Protein AF-A0A7V3WKQ5-F1 (afdb_monomer)

Structure (mmCIF, N/CA/C/O backbone):
data_AF-A0A7V3WKQ5-F1
#
_entry.id   AF-A0A7V3WKQ5-F1
#
loop_
_atom_site.group_PDB
_atom_site.id
_atom_site.type_symbol
_atom_site.label_atom_id
_atom_site.label_alt_id
_atom_site.label_comp_id
_atom_site.label_asym_id
_atom_site.label_entity_id
_atom_site.label_seq_id
_atom_site.pdbx_PDB_ins_code
_atom_site.Cartn_x
_atom_site.Cartn_y
_atom_site.Cartn_z
_atom_site.occupancy
_atom_site.B_iso_or_equiv
_atom_site.auth_seq_id
_atom_site.auth_comp_id
_atom_site.auth_asym_id
_atom_site.auth_atom_id
_atom_site.pdbx_PDB_model_num
ATOM 1 N N . LEU A 1 1 ? 16.525 -3.855 -18.454 1.00 54.03 1 LEU A N 1
ATOM 2 C CA . LEU A 1 1 ? 15.162 -3.994 -19.012 1.00 54.03 1 LEU A CA 1
ATOM 3 C C . LEU A 1 1 ? 14.221 -4.910 -18.205 1.00 54.03 1 LEU A C 1
ATOM 5 O O . LEU A 1 1 ? 13.027 -4.779 -18.381 1.00 54.03 1 LEU A O 1
ATOM 9 N N . PHE A 1 2 ? 14.694 -5.803 -17.317 1.00 58.69 2 PHE A N 1
ATOM 10 C CA . PHE A 1 2 ? 13.820 -6.773 -16.613 1.00 58.69 2 PHE A CA 1
ATOM 11 C C . PHE A 1 2 ? 13.255 -6.326 -15.250 1.00 58.69 2 PHE A C 1
ATOM 13 O O . PHE A 1 2 ? 12.312 -6.930 -14.751 1.00 58.69 2 PHE A O 1
ATOM 20 N N . ARG A 1 3 ? 13.841 -5.307 -14.608 1.00 56.44 3 ARG A N 1
ATOM 21 C CA . ARG A 1 3 ? 13.485 -4.931 -13.225 1.00 56.44 3 ARG A CA 1
ATOM 22 C C . ARG A 1 3 ? 12.202 -4.105 -13.120 1.00 56.44 3 ARG A C 1
ATOM 24 O O . ARG A 1 3 ? 11.585 -4.113 -12.064 1.00 56.44 3 ARG A O 1
ATOM 31 N N . ASP A 1 4 ? 11.785 -3.454 -14.204 1.00 58.56 4 ASP A N 1
ATOM 32 C CA . ASP A 1 4 ? 10.574 -2.622 -14.232 1.00 58.56 4 ASP A CA 1
ATOM 33 C C . ASP A 1 4 ? 9.287 -3.441 -14.406 1.00 58.56 4 ASP A C 1
ATOM 35 O O . ASP A 1 4 ? 8.188 -2.912 -14.265 1.00 58.56 4 ASP A O 1
ATOM 39 N N . THR A 1 5 ? 9.415 -4.740 -14.688 1.00 63.31 5 THR A N 1
ATOM 40 C CA . THR A 1 5 ? 8.280 -5.636 -14.939 1.00 63.31 5 THR A CA 1
ATOM 41 C C . THR A 1 5 ? 7.806 -6.358 -13.676 1.00 63.31 5 THR A C 1
ATOM 43 O O . THR A 1 5 ? 6.700 -6.891 -13.652 1.00 63.31 5 THR A O 1
ATOM 46 N N . ILE A 1 6 ? 8.629 -6.398 -12.622 1.00 75.06 6 ILE A N 1
ATOM 47 C CA . ILE A 1 6 ? 8.339 -7.162 -11.404 1.00 75.06 6 ILE A CA 1
ATOM 48 C C . ILE A 1 6 ? 7.792 -6.216 -10.335 1.00 75.06 6 ILE A C 1
ATOM 50 O O . ILE A 1 6 ? 8.511 -5.380 -9.788 1.00 75.06 6 ILE A O 1
ATOM 54 N N . VAL A 1 7 ? 6.505 -6.371 -10.031 1.00 78.44 7 VAL A N 1
ATOM 55 C CA . VAL A 1 7 ? 5.812 -5.659 -8.952 1.00 78.44 7 VAL A CA 1
ATOM 56 C C . VAL A 1 7 ? 5.778 -6.521 -7.696 1.00 78.44 7 VAL A C 1
ATOM 58 O O . VAL A 1 7 ? 5.301 -7.651 -7.727 1.00 78.44 7 VAL A O 1
ATOM 61 N N . PHE A 1 8 ? 6.287 -5.986 -6.585 1.00 83.81 8 PHE A N 1
ATOM 62 C CA . PHE A 1 8 ? 6.305 -6.692 -5.296 1.00 83.81 8 PHE A CA 1
ATOM 63 C C . PHE A 1 8 ? 4.917 -6.745 -4.655 1.00 83.81 8 PHE A C 1
ATOM 65 O O . PHE A 1 8 ? 4.547 -7.741 -4.044 1.00 83.81 8 PHE A O 1
ATOM 72 N N . TYR A 1 9 ? 4.150 -5.667 -4.822 1.00 89.25 9 TYR A N 1
ATOM 73 C CA . TYR A 1 9 ? 2.824 -5.505 -4.241 1.00 89.25 9 TYR A CA 1
ATOM 74 C C . TYR A 1 9 ? 1.862 -5.107 -5.357 1.00 89.25 9 TYR A C 1
ATOM 76 O O . TYR A 1 9 ? 1.751 -3.916 -5.653 1.00 89.25 9 TYR A O 1
ATOM 84 N N . PRO A 1 10 ? 1.227 -6.069 -6.044 1.00 89.19 10 PRO A N 1
ATOM 85 C CA . PRO A 1 10 ? 0.372 -5.759 -7.179 1.00 89.19 10 PRO A CA 1
ATOM 86 C C . PRO A 1 10 ? -0.833 -4.903 -6.776 1.00 89.19 10 PRO A C 1
ATOM 88 O O . PRO A 1 10 ? -1.256 -4.862 -5.619 1.00 89.19 10 PRO A O 1
ATOM 91 N N . ASN A 1 11 ? -1.393 -4.194 -7.757 1.00 91.75 11 ASN A N 1
ATOM 92 C CA . ASN A 1 11 ? -2.591 -3.386 -7.541 1.00 91.75 11 ASN A CA 1
ATOM 93 C C . ASN A 1 11 ? -3.744 -4.272 -7.048 1.00 91.75 11 ASN A C 1
ATOM 95 O O . ASN A 1 11 ? -3.976 -5.350 -7.589 1.00 91.75 11 ASN A O 1
ATOM 99 N N . GLY A 1 12 ? -4.467 -3.802 -6.034 1.00 90.12 12 GLY A N 1
ATOM 100 C CA . GLY A 1 12 ? -5.540 -4.541 -5.373 1.00 90.12 12 GLY A CA 1
ATOM 101 C C . GLY A 1 12 ? -5.097 -5.348 -4.149 1.00 90.12 12 GLY A C 1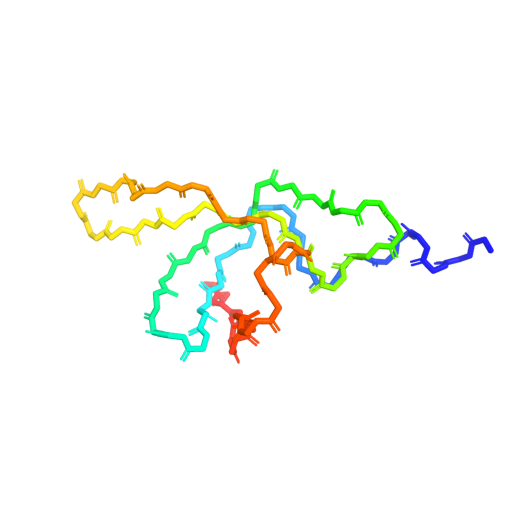
ATOM 102 O O . GLY A 1 12 ? -5.956 -5.757 -3.371 1.00 90.12 12 GLY A O 1
ATOM 103 N N . CYS A 1 13 ? -3.794 -5.534 -3.911 1.00 91.81 13 CYS A N 1
ATOM 104 C CA . CYS A 1 13 ? -3.328 -6.185 -2.687 1.00 91.81 13 CYS A CA 1
ATOM 105 C C . CYS A 1 13 ? -3.620 -5.332 -1.454 1.00 91.81 13 CYS A C 1
ATOM 107 O O . CYS A 1 13 ? -3.349 -4.127 -1.437 1.00 91.81 13 CYS A O 1
ATOM 109 N N . THR A 1 14 ? -4.119 -5.983 -0.404 1.00 93.69 14 THR A N 1
ATOM 110 C CA . THR A 1 14 ? -4.252 -5.371 0.917 1.00 93.69 14 THR A CA 1
ATOM 111 C C . THR A 1 14 ? -2.952 -5.575 1.681 1.00 93.69 14 THR A C 1
ATOM 113 O O . THR A 1 14 ? -2.421 -6.678 1.752 1.00 93.69 14 THR A O 1
ATOM 116 N N . ILE A 1 15 ? -2.423 -4.499 2.244 1.00 93.81 15 ILE A N 1
ATOM 117 C CA . ILE A 1 15 ? -1.158 -4.477 2.968 1.00 93.81 15 ILE A CA 1
ATOM 118 C C . ILE A 1 15 ? -1.360 -3.878 4.355 1.00 93.81 15 ILE A C 1
ATOM 120 O O . ILE A 1 15 ? -2.255 -3.059 4.584 1.00 93.81 15 ILE A O 1
ATOM 124 N N . LEU A 1 16 ? -0.512 -4.295 5.286 1.00 94.00 16 LEU A N 1
ATOM 125 C CA . LEU A 1 16 ? -0.370 -3.695 6.601 1.00 94.00 16 LEU A CA 1
ATOM 126 C C . LEU A 1 16 ? 0.881 -2.823 6.594 1.00 94.00 16 LEU A C 1
ATOM 128 O O . LEU A 1 16 ? 1.9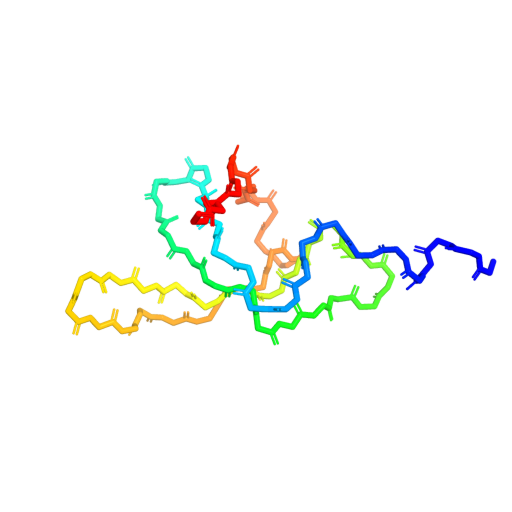70 -3.295 6.270 1.00 94.00 16 LEU A O 1
ATOM 132 N N . LEU A 1 17 ? 0.743 -1.555 6.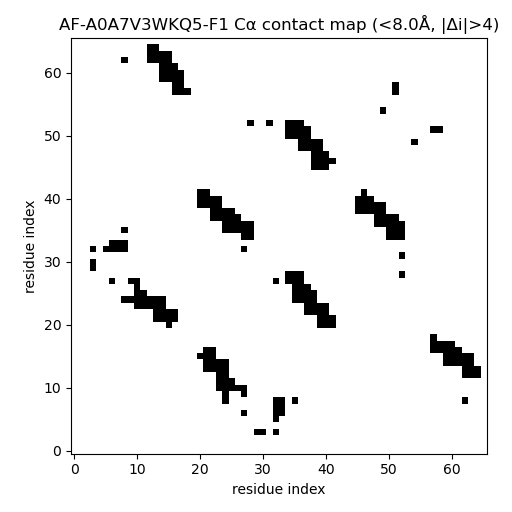959 1.00 93.00 17 LEU A N 1
ATOM 133 C CA . LEU A 1 17 ? 1.868 -0.638 7.096 1.00 93.00 17 LEU A CA 1
ATOM 134 C C . LEU A 1 17 ? 2.531 -0.760 8.473 1.00 93.00 17 LEU A C 1
ATOM 136 O O . LEU A 1 17 ? 1.933 -1.211 9.451 1.00 93.00 17 LEU A O 1
ATOM 140 N N . SER A 1 18 ? 3.781 -0.309 8.569 1.00 93.75 18 SER A N 1
ATOM 141 C CA . SER A 1 18 ? 4.580 -0.301 9.801 1.00 93.75 18 SER A CA 1
ATOM 142 C C . SER A 1 18 ? 3.962 0.525 10.934 1.00 93.75 18 SER A C 1
ATOM 144 O O . SER A 1 18 ? 4.239 0.257 12.099 1.0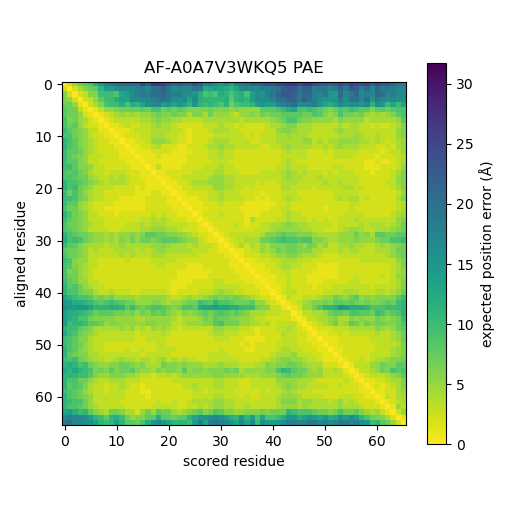0 93.75 18 SER A O 1
ATOM 146 N N . ASN A 1 19 ? 3.096 1.488 10.609 1.00 90.94 19 ASN A N 1
ATOM 147 C CA . ASN A 1 19 ? 2.329 2.282 11.573 1.00 90.94 19 ASN A CA 1
ATOM 148 C C . ASN A 1 19 ? 1.043 1.588 12.071 1.00 90.94 19 ASN A C 1
ATOM 150 O O . ASN A 1 19 ? 0.290 2.187 12.831 1.00 90.94 19 ASN A O 1
ATOM 154 N N . GLY A 1 20 ? 0.774 0.354 11.631 1.00 91.12 20 GLY A N 1
ATOM 155 C CA . GLY A 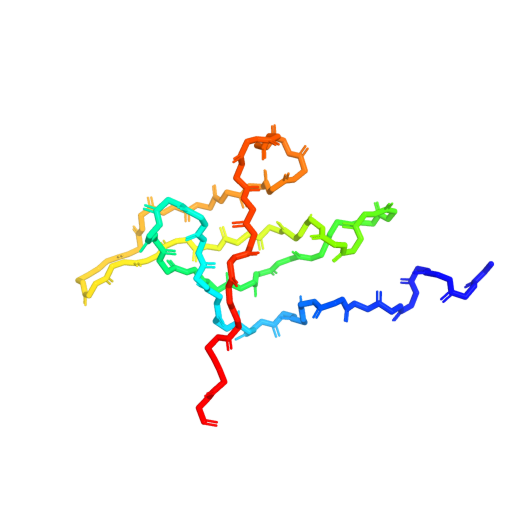1 20 ? -0.414 -0.416 12.001 1.00 91.12 20 GLY A CA 1
ATOM 156 C C . GLY A 1 20 ? -1.653 -0.142 11.143 1.00 91.12 20 GLY A C 1
ATOM 157 O O . GLY A 1 20 ? -2.663 -0.818 11.325 1.00 91.12 20 GLY A O 1
ATOM 158 N N . LEU A 1 21 ? -1.594 0.798 10.193 1.00 91.94 21 LEU A N 1
ATOM 159 C CA . LEU A 1 21 ? -2.713 1.080 9.293 1.00 91.94 21 LEU A CA 1
ATOM 160 C C . LEU A 1 21 ? -2.800 0.045 8.169 1.00 91.94 21 LEU A C 1
ATOM 162 O O . LEU A 1 21 ? -1.783 -0.428 7.656 1.00 91.94 21 LEU A O 1
ATOM 166 N N . LYS A 1 22 ? -4.028 -0.265 7.748 1.00 93.56 22 LYS A N 1
ATOM 167 C CA . LYS A 1 22 ? -4.298 -1.112 6.583 1.00 93.56 22 LYS A CA 1
ATOM 168 C C . LYS A 1 22 ? -4.515 -0.250 5.348 1.00 93.56 22 LYS A C 1
ATOM 170 O O . LYS A 1 22 ? -5.128 0.817 5.408 1.00 93.56 22 LYS A O 1
ATOM 175 N N . GLY A 1 23 ? -4.011 -0.719 4.219 1.00 94.19 23 GLY A N 1
ATOM 176 C CA . GLY A 1 23 ? -4.177 -0.036 2.947 1.00 94.19 23 GLY A CA 1
ATOM 177 C C . GLY A 1 23 ? -4.304 -1.006 1.791 1.00 94.19 23 GLY A C 1
ATOM 178 O O . GLY A 1 23 ? -3.915 -2.163 1.894 1.00 94.19 23 GLY A O 1
ATOM 179 N N . VAL A 1 24 ? -4.851 -0.522 0.683 1.00 95.06 24 VAL A N 1
ATOM 180 C CA . VAL A 1 24 ? -4.907 -1.255 -0.583 1.00 95.06 24 VAL A CA 1
ATOM 181 C C . VAL A 1 24 ? -4.003 -0.578 -1.600 1.00 95.06 24 VAL A C 1
ATOM 183 O O . VAL A 1 24 ? -3.990 0.650 -1.708 1.00 95.06 24 VAL A O 1
ATOM 186 N N . VAL A 1 25 ? -3.232 -1.361 -2.346 1.00 95.00 25 VAL A N 1
ATOM 187 C CA . VAL A 1 25 ? -2.371 -0.826 -3.400 1.00 95.00 25 VAL A CA 1
ATOM 188 C C . VAL A 1 25 ? -3.225 -0.369 -4.578 1.00 95.00 25 VAL A C 1
ATOM 190 O O . VAL A 1 25 ? -3.932 -1.170 -5.185 1.00 95.00 25 VAL A O 1
ATOM 193 N N . ILE A 1 26 ? -3.146 0.916 -4.917 1.00 95.19 26 ILE A N 1
ATOM 194 C CA . ILE A 1 26 ? -3.925 1.511 -6.015 1.00 95.19 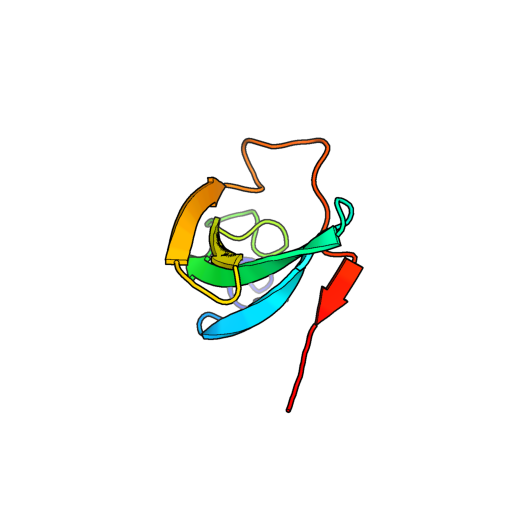26 ILE A CA 1
ATOM 195 C C . ILE A 1 26 ? -3.065 1.870 -7.227 1.00 95.19 26 ILE A C 1
ATOM 197 O O . ILE A 1 26 ? -3.592 2.010 -8.330 1.00 95.19 26 ILE A O 1
ATOM 201 N N . ARG A 1 27 ? -1.750 2.046 -7.043 1.00 93.50 27 ARG A N 1
ATOM 202 C CA . ARG A 1 27 ? -0.836 2.437 -8.121 1.00 93.50 27 ARG A CA 1
ATOM 203 C C . ARG A 1 27 ? 0.589 1.976 -7.846 1.00 93.50 27 ARG A C 1
ATOM 205 O O . ARG A 1 27 ? 1.042 1.987 -6.706 1.00 93.50 27 ARG A O 1
ATOM 212 N N . GLN A 1 28 ? 1.315 1.662 -8.913 1.00 91.06 28 GLN A N 1
ATOM 213 C CA . GLN A 1 28 ? 2.749 1.381 -8.881 1.00 91.06 28 GLN A CA 1
ATOM 214 C C . GLN A 1 28 ? 3.545 2.634 -9.243 1.00 91.06 28 GLN A C 1
ATOM 216 O O . GLN A 1 28 ? 3.152 3.369 -10.149 1.00 91.06 28 GLN A O 1
ATOM 221 N N . ASN A 1 29 ? 4.680 2.848 -8.580 1.00 89.50 29 ASN A N 1
ATOM 222 C CA . ASN A 1 29 ? 5.615 3.903 -8.955 1.00 89.50 29 ASN A CA 1
ATOM 223 C C . ASN A 1 29 ? 6.659 3.363 -9.940 1.00 89.50 29 ASN A C 1
ATOM 225 O O . ASN A 1 29 ? 7.434 2.460 -9.613 1.00 89.50 29 ASN A O 1
ATOM 229 N N . THR A 1 30 ? 6.695 3.932 -11.146 1.00 82.69 30 THR A N 1
ATOM 230 C CA . THR A 1 30 ? 7.669 3.574 -12.187 1.00 82.69 30 THR A CA 1
ATOM 231 C C . THR A 1 30 ? 9.093 3.841 -11.694 1.00 82.69 30 THR A C 1
ATOM 233 O O . THR A 1 30 ? 9.379 4.914 -11.170 1.00 82.69 30 THR A O 1
ATOM 236 N N . GLY A 1 31 ? 9.986 2.855 -11.823 1.00 83.69 31 GLY A N 1
ATOM 237 C CA . GLY A 1 31 ? 11.354 2.917 -11.290 1.00 83.69 31 GLY A CA 1
ATOM 238 C C . GLY A 1 31 ? 11.470 2.644 -9.782 1.00 83.69 31 GLY A C 1
ATOM 239 O O . GLY A 1 31 ? 12.577 2.598 -9.250 1.00 83.69 31 GLY A O 1
ATOM 240 N N . SER A 1 32 ? 10.358 2.441 -9.066 1.00 84.81 32 SER A N 1
ATOM 241 C CA . SER A 1 32 ? 10.343 2.054 -7.646 1.00 84.81 32 SER A CA 1
ATOM 242 C C . SER A 1 32 ? 9.143 1.151 -7.304 1.00 84.81 32 SER A C 1
ATOM 244 O O . SER A 1 32 ? 8.314 1.513 -6.467 1.00 84.81 32 SER A O 1
ATOM 246 N N . PRO A 1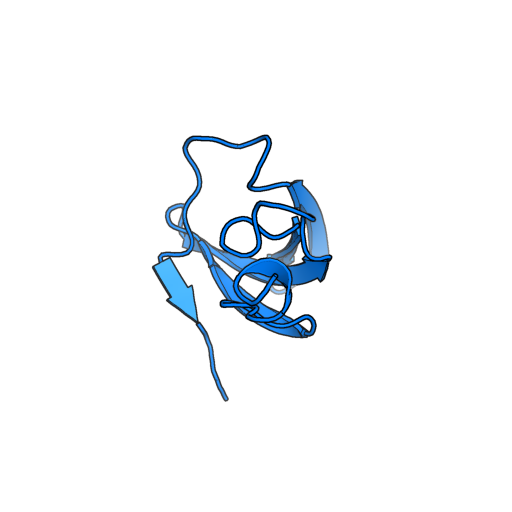 33 ? 9.063 -0.067 -7.880 1.00 84.19 33 PRO A N 1
ATOM 247 C CA . PRO A 1 33 ? 7.935 -0.993 -7.683 1.00 84.19 33 PRO A CA 1
ATOM 248 C C . PRO A 1 33 ? 7.777 -1.491 -6.235 1.00 84.19 33 PRO A C 1
ATOM 250 O O . PRO A 1 33 ? 6.730 -1.998 -5.850 1.00 84.19 33 PRO A O 1
ATOM 253 N N . GLN A 1 34 ? 8.813 -1.342 -5.408 1.00 87.50 34 GLN A N 1
ATOM 254 C CA . GLN A 1 34 ? 8.776 -1.656 -3.976 1.00 87.50 34 GLN A CA 1
ATOM 255 C C . GLN A 1 34 ? 8.049 -0.591 -3.134 1.00 87.50 34 GLN A C 1
ATOM 257 O O . GLN A 1 34 ? 7.725 -0.842 -1.976 1.00 87.50 34 GLN A O 1
ATOM 262 N N . ARG A 1 35 ? 7.816 0.607 -3.692 1.00 91.94 35 ARG A N 1
ATOM 263 C CA . ARG A 1 35 ? 7.166 1.736 -3.013 1.00 91.94 35 ARG A CA 1
ATOM 264 C C . ARG A 1 35 ? 5.912 2.167 -3.772 1.00 91.94 35 ARG A C 1
ATOM 266 O O . ARG A 1 35 ? 5.950 3.192 -4.448 1.00 91.94 35 ARG A O 1
ATOM 273 N N . PRO A 1 36 ? 4.823 1.389 -3.711 1.00 94.00 36 PRO A N 1
ATOM 274 C CA . PRO A 1 36 ? 3.578 1.733 -4.386 1.00 94.00 36 PRO A CA 1
ATOM 275 C C . PRO A 1 36 ? 2.843 2.902 -3.712 1.00 94.00 36 PRO A C 1
ATOM 277 O O . PRO A 1 36 ? 3.158 3.312 -2.592 1.00 94.00 36 PRO A O 1
ATOM 280 N N . VAL A 1 37 ? 1.807 3.397 -4.385 1.00 94.88 37 VAL A N 1
ATOM 281 C CA . VAL A 1 37 ? 0.797 4.279 -3.793 1.00 94.88 37 VAL A CA 1
ATOM 282 C C . VAL A 1 37 ? -0.313 3.414 -3.204 1.00 94.88 37 VAL A C 1
ATOM 284 O O . VAL A 1 37 ? -0.892 2.561 -3.886 1.00 94.88 37 VAL A O 1
ATOM 287 N N . VAL A 1 38 ? -0.613 3.646 -1.931 1.00 95.12 38 VAL A N 1
ATOM 288 C CA . VAL A 1 38 ? -1.574 2.877 -1.141 1.00 95.12 38 VAL A CA 1
ATOM 289 C C . VAL A 1 38 ? -2.693 3.771 -0.637 1.00 9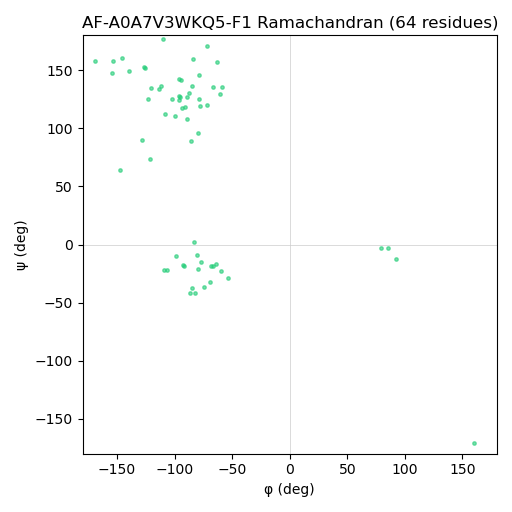5.12 38 VAL A C 1
ATOM 291 O O . VAL A 1 38 ? -2.458 4.858 -0.114 1.00 95.12 38 VAL A O 1
ATOM 294 N N . ARG A 1 39 ? -3.929 3.299 -0.773 1.00 95.19 39 ARG A N 1
ATOM 295 C CA . ARG A 1 39 ? -5.108 3.949 -0.211 1.00 95.19 39 ARG A CA 1
ATOM 296 C C . ARG A 1 39 ? -5.404 3.357 1.155 1.00 95.19 39 ARG A C 1
ATOM 298 O O . ARG A 1 39 ? -5.689 2.167 1.260 1.00 95.19 39 ARG A O 1
ATOM 305 N N . ILE A 1 40 ? -5.331 4.187 2.183 1.00 94.94 40 ILE A N 1
ATOM 306 C CA . ILE A 1 40 ? -5.540 3.795 3.572 1.00 94.94 40 ILE A CA 1
ATOM 307 C C . ILE A 1 40 ? -7.026 3.830 3.892 1.00 94.94 40 ILE A C 1
ATOM 309 O O . ILE A 1 40 ? -7.731 4.779 3.535 1.00 94.94 40 ILE A O 1
ATOM 313 N N . PHE A 1 41 ? -7.495 2.802 4.583 1.00 92.75 41 PHE A N 1
ATOM 314 C CA . PHE A 1 41 ? -8.880 2.691 5.010 1.00 92.75 41 PHE A CA 1
ATOM 315 C C . PHE A 1 41 ? -8.963 2.122 6.426 1.00 92.75 41 PHE A C 1
ATOM 317 O O . PHE A 1 41 ? -8.126 1.326 6.845 1.00 92.75 41 PHE A O 1
ATOM 324 N N . ASN A 1 42 ? -9.999 2.543 7.142 1.00 89.06 42 ASN A N 1
ATOM 325 C CA . ASN A 1 42 ? -10.435 1.965 8.406 1.00 89.06 42 ASN A CA 1
ATOM 326 C C . ASN A 1 42 ? -11.775 1.246 8.200 1.00 89.06 42 ASN A C 1
ATOM 328 O O . ASN A 1 42 ? -12.350 1.292 7.114 1.00 89.06 42 ASN A O 1
ATOM 332 N N . GLU A 1 43 ? -12.288 0.606 9.251 1.00 84.00 43 GLU A N 1
ATOM 333 C CA . GLU A 1 43 ? -13.550 -0.156 9.229 1.00 84.00 43 GLU A CA 1
ATOM 334 C C . GLU A 1 43 ? -14.745 0.647 8.700 1.00 84.00 43 GLU A C 1
ATOM 336 O O . GLU A 1 43 ? -15.660 0.079 8.111 1.00 84.00 43 GLU A O 1
ATOM 341 N N . SER A 1 44 ? -14.731 1.969 8.879 1.00 85.56 44 SER A N 1
ATOM 342 C CA . SER A 1 44 ? -15.862 2.835 8.537 1.00 85.56 44 SER A CA 1
ATOM 343 C C . SER A 1 44 ? -15.648 3.681 7.280 1.00 85.56 44 SER A C 1
ATOM 345 O O . SER A 1 44 ? -16.623 4.155 6.698 1.00 85.56 44 SER A O 1
ATOM 347 N N . SER A 1 45 ? -14.399 3.933 6.868 1.00 90.44 45 SER A N 1
ATOM 348 C CA . SER A 1 45 ? -14.125 4.958 5.852 1.00 90.44 45 SER A CA 1
ATOM 349 C C . SER A 1 45 ? -12.698 4.939 5.297 1.00 90.44 45 SER A C 1
ATOM 351 O O . SER A 1 45 ? -11.750 4.450 5.912 1.00 90.44 45 SER A O 1
ATOM 353 N N . ILE A 1 46 ? -12.554 5.510 4.099 1.00 91.50 46 ILE A N 1
ATOM 354 C CA . ILE A 1 46 ? -11.266 5.757 3.445 1.00 91.50 46 ILE A CA 1
ATOM 355 C C . ILE A 1 46 ? -10.641 7.001 4.079 1.00 91.50 46 ILE A C 1
ATOM 357 O O . ILE A 1 46 ? -11.265 8.059 4.101 1.00 91.50 46 ILE A O 1
ATOM 361 N N . ILE A 1 47 ? -9.411 6.873 4.575 1.00 90.81 47 ILE A N 1
ATOM 362 C CA . ILE A 1 47 ? -8.682 7.972 5.223 1.00 90.81 47 ILE A CA 1
ATOM 363 C C . ILE A 1 47 ? -8.020 8.860 4.169 1.00 90.81 47 ILE A C 1
ATOM 365 O O . ILE A 1 47 ? -8.026 10.082 4.280 1.00 90.81 47 ILE A O 1
ATOM 369 N N . GLY A 1 48 ? -7.437 8.243 3.141 1.00 92.50 48 GLY A N 1
ATOM 370 C CA . GLY A 1 48 ? -6.733 8.961 2.087 1.00 92.50 48 GLY A CA 1
ATOM 371 C C . GLY A 1 48 ? -5.762 8.081 1.314 1.00 92.50 48 GLY A C 1
ATOM 372 O O . GLY A 1 48 ? -5.731 6.861 1.477 1.00 92.50 48 GLY A O 1
ATOM 373 N N . GLU A 1 49 ? -4.960 8.716 0.469 1.00 94.19 49 GLU A N 1
ATOM 374 C CA . GLU A 1 49 ? -3.951 8.069 -0.368 1.00 94.19 49 GLU A CA 1
ATOM 375 C C . GLU A 1 49 ? -2.554 8.500 0.071 1.00 94.19 49 GLU A C 1
ATOM 377 O O . GLU A 1 49 ? -2.293 9.684 0.287 1.00 94.19 49 GLU A O 1
ATOM 382 N N . ILE A 1 50 ? -1.653 7.531 0.209 1.00 93.31 50 ILE A N 1
ATOM 383 C CA . ILE A 1 50 ? -0.268 7.744 0.615 1.00 93.31 50 ILE A CA 1
ATOM 384 C C . ILE A 1 50 ? 0.645 7.175 -0.462 1.00 93.31 50 ILE A C 1
ATOM 386 O O . ILE A 1 50 ? 0.572 6.001 -0.821 1.00 93.31 50 ILE A O 1
ATOM 390 N N . ASP A 1 51 ? 1.543 8.021 -0.947 1.00 93.81 51 ASP A N 1
ATOM 391 C CA . ASP A 1 51 ? 2.630 7.623 -1.827 1.00 93.81 51 ASP A CA 1
ATOM 392 C C . ASP A 1 51 ? 3.855 7.234 -0.986 1.00 93.81 51 ASP A C 1
ATOM 394 O O . ASP A 1 51 ? 4.520 8.092 -0.397 1.00 93.81 51 ASP A O 1
ATOM 398 N N . LEU A 1 52 ? 4.169 5.936 -0.930 1.00 92.44 52 LEU A N 1
ATOM 399 C CA . LEU A 1 52 ? 5.304 5.432 -0.148 1.00 92.44 52 LEU A CA 1
ATOM 400 C C . LEU A 1 52 ? 6.656 5.896 -0.707 1.00 92.44 52 LEU A C 1
ATOM 402 O O . LEU A 1 52 ? 7.660 5.881 0.008 1.00 92.44 52 LEU A O 1
ATOM 406 N N . LEU A 1 53 ? 6.709 6.348 -1.965 1.00 91.62 53 LEU A N 1
ATOM 407 C CA . LEU A 1 53 ? 7.919 6.950 -2.521 1.00 91.62 53 LEU A CA 1
ATOM 408 C C . LEU A 1 53 ? 8.212 8.312 -1.879 1.00 91.62 53 LEU A C 1
ATOM 410 O O . LEU A 1 53 ? 9.377 8.645 -1.677 1.00 91.62 53 LEU A O 1
ATOM 414 N N . LYS A 1 54 ? 7.172 9.064 -1.495 1.00 91.25 54 LYS A N 1
ATOM 415 C CA . LYS A 1 54 ? 7.298 10.346 -0.782 1.00 91.25 54 LYS A CA 1
ATOM 416 C C . LYS A 1 54 ? 7.428 10.156 0.729 1.00 91.25 54 LYS A C 1
ATOM 418 O O . LYS A 1 54 ? 8.188 10.871 1.378 1.00 91.25 54 LYS A O 1
ATOM 423 N N . SER A 1 55 ? 6.720 9.183 1.300 1.00 88.56 55 SER A N 1
ATOM 424 C CA . SER A 1 55 ? 6.781 8.876 2.733 1.00 88.56 55 SER A CA 1
ATOM 425 C C . SER A 1 55 ? 7.927 7.919 3.059 1.00 88.56 55 SER A C 1
ATOM 427 O O . SER A 1 55 ? 7.751 6.706 3.110 1.00 88.56 55 SER A O 1
ATOM 429 N N . LEU A 1 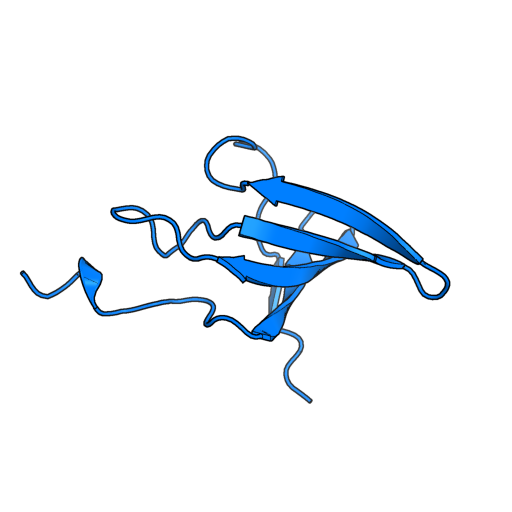56 ? 9.114 8.473 3.330 1.00 86.38 56 LEU A N 1
ATOM 430 C CA . LEU A 1 56 ? 10.337 7.680 3.510 1.00 86.38 56 LEU A CA 1
ATOM 431 C C . LEU A 1 56 ? 10.385 6.792 4.761 1.00 86.38 56 LEU A C 1
ATOM 433 O O . LEU A 1 56 ? 11.191 5.864 4.804 1.00 86.38 56 LEU A O 1
ATOM 437 N N . THR A 1 57 ? 9.536 7.071 5.748 1.00 91.06 57 THR A N 1
ATOM 438 C CA . THR A 1 57 ? 9.490 6.390 7.049 1.00 91.06 57 THR A CA 1
ATOM 439 C C . THR A 1 57 ? 8.410 5.312 7.140 1.00 91.06 57 THR A C 1
ATOM 441 O O . THR A 1 57 ? 8.382 4.557 8.113 1.00 91.06 57 THR A O 1
ATOM 444 N N . LEU A 1 58 ? 7.515 5.228 6.150 1.00 91.56 58 LEU A N 1
ATOM 445 C CA . LEU A 1 58 ? 6.449 4.231 6.114 1.00 91.56 58 LEU A CA 1
ATOM 446 C C . LEU A 1 58 ? 6.872 3.043 5.259 1.00 91.56 58 LEU A C 1
ATOM 448 O O . LEU A 1 58 ? 7.269 3.195 4.105 1.00 91.56 58 LEU A O 1
ATOM 452 N N . PHE A 1 59 ? 6.746 1.852 5.836 1.00 91.25 59 PHE A N 1
ATOM 453 C CA . PHE A 1 59 ? 7.114 0.597 5.194 1.00 91.25 59 PHE A CA 1
ATOM 454 C C . PHE A 1 59 ? 5.935 -0.365 5.209 1.00 91.25 59 PHE A C 1
ATOM 456 O O . PHE A 1 59 ? 5.086 -0.312 6.100 1.00 91.25 59 PHE A O 1
ATOM 463 N N . ILE A 1 60 ? 5.895 -1.260 4.226 1.00 92.62 60 ILE A N 1
ATOM 464 C CA . ILE A 1 60 ? 4.946 -2.371 4.209 1.00 92.62 60 ILE A CA 1
ATOM 465 C C . ILE A 1 60 ? 5.477 -3.430 5.174 1.00 92.62 60 ILE A C 1
ATOM 467 O O . ILE A 1 60 ? 6.599 -3.906 5.019 1.00 92.62 60 ILE A O 1
ATOM 471 N N . LYS A 1 61 ? 4.691 -3.730 6.208 1.00 93.12 61 LYS A N 1
ATOM 472 C CA . LYS A 1 61 ? 5.001 -4.723 7.238 1.00 93.12 61 LYS A CA 1
ATOM 473 C C . LYS A 1 61 ? 4.559 -6.118 6.813 1.00 93.12 61 LYS A C 1
ATOM 475 O O . LYS A 1 61 ? 5.289 -7.067 7.062 1.00 93.12 61 LYS A O 1
ATOM 480 N N . ASP A 1 62 ? 3.377 -6.228 6.212 1.00 92.75 62 ASP A N 1
ATOM 481 C CA . ASP A 1 62 ? 2.817 -7.515 5.798 1.00 92.75 62 ASP A CA 1
ATOM 482 C C . ASP A 1 62 ? 1.847 -7.363 4.617 1.00 92.75 62 ASP A C 1
ATOM 484 O O . ASP A 1 62 ? 1.292 -6.280 4.397 1.00 92.75 62 ASP A O 1
ATOM 488 N N . VAL A 1 63 ? 1.627 -8.449 3.877 1.00 91.75 63 VAL A N 1
ATOM 489 C CA . VAL A 1 63 ? 0.631 -8.541 2.804 1.00 91.75 63 VAL A CA 1
ATOM 490 C C . VAL A 1 63 ? -0.511 -9.420 3.286 1.00 91.75 63 VAL A C 1
ATOM 492 O O . VAL A 1 63 ? -0.363 -10.626 3.465 1.00 91.75 63 VAL A O 1
ATOM 495 N N . VAL A 1 64 ? -1.678 -8.809 3.473 1.00 86.25 64 VAL A N 1
ATOM 496 C CA . VAL A 1 64 ? -2.884 -9.522 3.886 1.00 86.25 64 VAL A CA 1
ATOM 497 C C . VAL A 1 64 ? -3.463 -10.193 2.646 1.00 86.25 64 VAL A C 1
ATOM 499 O O . VAL A 1 64 ? -4.163 -9.568 1.848 1.00 86.25 64 VAL A O 1
ATOM 502 N N . THR A 1 65 ? -3.119 -11.464 2.473 1.00 71.12 65 THR A N 1
ATOM 503 C CA . THR A 1 65 ? -3.708 -12.335 1.454 1.00 71.12 65 THR A CA 1
ATOM 504 C C . THR A 1 65 ? -4.842 -13.107 2.122 1.00 71.12 65 THR A C 1
ATOM 506 O O . THR A 1 65 ? -4.636 -13.655 3.205 1.00 71.12 65 THR A O 1
ATOM 509 N N . ALA A 1 66 ? -6.039 -13.052 1.536 1.00 56.44 66 ALA A N 1
ATOM 510 C CA . ALA A 1 66 ? -7.192 -13.829 1.994 1.00 56.44 66 ALA A CA 1
ATOM 511 C C . ALA A 1 66 ? -6.990 -15.328 1.742 1.00 56.44 66 ALA A C 1
ATOM 513 O O . ALA A 1 66 ? -6.307 -15.660 0.744 1.00 56.44 66 ALA A O 1
#

Sequence (66 aa):
LFRDTIVFYPNGCTILLSNGLKGVVIRQNTGSPQRPVVRIFNESSIIGEIDLLKSLTLFIKDVVTA

Secondary structure (DSSP, 8-state):
--GGG--SS-TT-EEEETTS-EEEEEEPPTT-TTS-EEEEE-SS-EEEEEETTT-TT--EEEEE--

Radius of gyration: 11.58 Å; Cα contacts (8 Å, |Δi|>4): 131; chains: 1; bounding box: 31×24×31 Å

Nearest PDB structures (foldseek):
  2jii-assembly1_A  TM=5.027E-01  e=6.656E-01  Homo sapiens
  2jii-assembly2_B  TM=4.993E-01  e=1.213E+00  Homo sapiens
  6g4j-assembly1_A  TM=5.012E-01  e=1.453E+00  Bacillus subtilis subsp. subtilis str. 168
  2rsv-assembly1_A  TM=5.133E-01  e=3.576E+00  Homo sapiens
  8pj9-assembly1_A  TM=5.381E-01  e=6.518E+00  Streptococcus thermophilus DGCC 7710

pLDDT: mean 87.35, std 10.43, range [54.03, 95.19]

Mean predicted aligned error: 4.98 Å

Solvent-accessible surface area (backbone atoms only — not comparable to full-atom values): 3970 Å² total; per-residue (Å²): 134,72,73,82,74,58,62,79,64,50,73,71,42,36,33,32,33,67,86,72,49,40,28,32,27,74,40,76,33,88,94,37,39,86,33,35,28,28,39,32,44,57,100,88,48,74,78,48,76,45,49,35,71,76,39,83,87,58,45,81,67,46,73,62,74,132

Foldseek 3Di:
DPPQVDAPQDAQWWFQKPVRWIWGFHAADGVCSQFGWTFTDDPPGTPGIDGSVVVVPMHTPGTDDD